Protein AF-A0A1B0EZJ0-F1 (afdb_monomer_lite)

Secondary structure (DSSP, 8-state):
-HHHHHHHHS-GGG-S-----SSHHHHHHHHHHHHHHHHHHHS------------PPP------------------

InterPro domains:
  IPR027417 P-loop containing nucleoside triphosphate hydrolase [G3DSA:3.40.50.300] (1-54)
  IPR027417 P-loop containing nucleoside triphosphate hydrolase [SSF52540] (1-42)

Structure (mmCIF, N/CA/C/O backbone):
data_AF-A0A1B0EZJ0-F1
#
_entry.id   AF-A0A1B0EZJ0-F1
#
loop_
_atom_site.group_PDB
_atom_site.id
_atom_site.type_symbol
_atom_site.label_atom_id
_atom_site.label_alt_id
_atom_site.label_comp_id
_atom_site.label_asym_id
_atom_site.label_entity_id
_atom_site.label_seq_id
_atom_site.pdbx_PDB_ins_code
_atom_site.Cartn_x
_atom_site.Cartn_y
_atom_site.Cartn_z
_atom_site.occupancy
_atom_site.B_iso_or_equiv
_atom_site.auth_seq_id
_atom_site.auth_comp_id
_atom_site.auth_asym_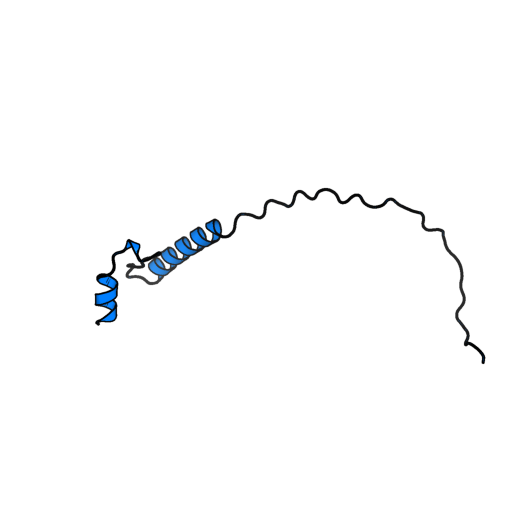id
_atom_site.auth_atom_id
_atom_site.pdbx_PDB_model_num
ATOM 1 N N . MET A 1 1 ? 13.754 -2.006 -21.143 1.00 59.16 1 MET A N 1
ATOM 2 C CA . MET A 1 1 ? 12.936 -1.978 -19.913 1.00 59.16 1 MET A CA 1
ATOM 3 C C . MET A 1 1 ? 11.523 -2.521 -20.162 1.00 59.16 1 MET A C 1
ATOM 5 O O . MET A 1 1 ? 10.571 -2.042 -19.571 1.00 59.16 1 MET A O 1
ATOM 9 N N . VAL A 1 2 ? 11.363 -3.591 -20.950 1.00 75.44 2 VAL A N 1
ATOM 10 C CA . VAL A 1 2 ? 10.026 -3.996 -21.434 1.00 75.44 2 VAL A CA 1
ATOM 11 C C . VA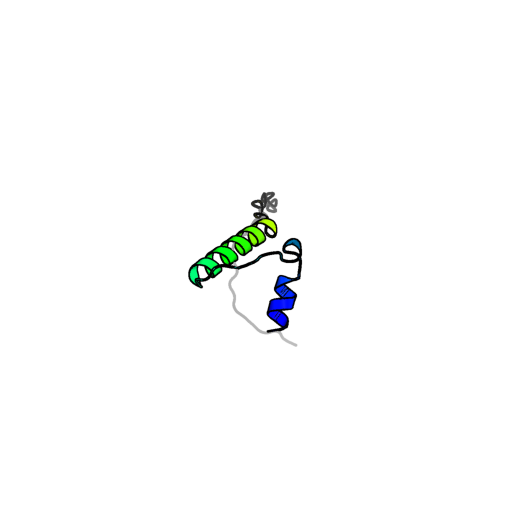L A 1 2 ? 9.100 -4.493 -20.314 1.00 75.44 2 VAL A C 1
ATOM 13 O O . VAL A 1 2 ? 7.891 -4.316 -20.388 1.00 75.44 2 VAL A O 1
ATOM 16 N N . ALA A 1 3 ? 9.648 -5.108 -19.262 1.00 74.50 3 ALA A N 1
ATOM 17 C CA . ALA A 1 3 ? 8.847 -5.617 -18.149 1.00 74.50 3 ALA A CA 1
ATOM 18 C C . ALA A 1 3 ? 8.210 -4.493 -17.311 1.00 74.50 3 ALA A C 1
ATOM 20 O O . ALA A 1 3 ? 7.036 -4.592 -16.976 1.00 74.50 3 ALA A O 1
ATOM 21 N N . ALA A 1 4 ? 8.947 -3.412 -17.038 1.00 75.94 4 ALA A N 1
ATOM 22 C CA . ALA A 1 4 ? 8.423 -2.258 -16.304 1.00 75.94 4 ALA A CA 1
ATOM 23 C C . ALA A 1 4 ? 7.324 -1.542 -17.104 1.00 75.94 4 ALA A C 1
ATOM 25 O O . ALA A 1 4 ? 6.272 -1.213 -16.567 1.00 75.94 4 ALA A O 1
ATOM 26 N N . GLU A 1 5 ? 7.528 -1.389 -18.415 1.00 77.44 5 GLU A N 1
ATOM 27 C CA . GLU A 1 5 ? 6.537 -0.792 -19.315 1.00 77.44 5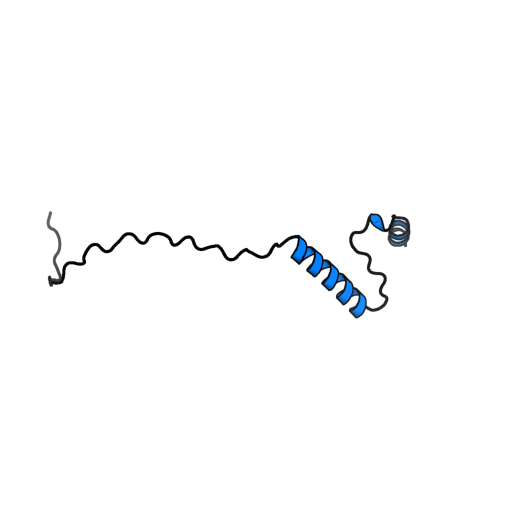 GLU A CA 1
ATOM 28 C C . GLU A 1 5 ? 5.254 -1.627 -19.392 1.00 77.44 5 GLU A C 1
ATOM 30 O O . GLU A 1 5 ? 4.160 -1.075 -19.431 1.00 77.44 5 GLU A O 1
ATOM 35 N N . LYS A 1 6 ? 5.374 -2.960 -19.379 1.00 80.94 6 LYS A N 1
ATOM 36 C CA . LYS A 1 6 ? 4.217 -3.863 -19.353 1.00 80.94 6 LYS A CA 1
ATOM 37 C C . LYS A 1 6 ? 3.485 -3.842 -18.015 1.00 80.94 6 LYS A C 1
ATOM 39 O O . LYS A 1 6 ? 2.263 -3.880 -18.022 1.00 80.94 6 LYS A O 1
ATOM 44 N N . LEU A 1 7 ? 4.205 -3.756 -16.894 1.00 81.62 7 LEU A N 1
ATOM 45 C CA . LEU A 1 7 ? 3.593 -3.618 -15.569 1.00 81.62 7 LEU A CA 1
ATOM 46 C C . LEU A 1 7 ? 2.817 -2.300 -15.446 1.00 81.62 7 LEU A C 1
ATOM 48 O O . LEU A 1 7 ? 1.685 -2.320 -14.981 1.00 81.62 7 LEU A O 1
ATOM 52 N N . GLY A 1 8 ? 3.365 -1.189 -15.948 1.00 79.19 8 GLY A N 1
ATOM 53 C CA . GLY A 1 8 ? 2.672 0.107 -15.963 1.00 79.19 8 GLY A CA 1
ATOM 54 C C . GLY A 1 8 ? 1.471 0.184 -16.916 1.00 79.19 8 GLY A C 1
ATOM 55 O O . GLY A 1 8 ? 0.665 1.102 -16.809 1.00 79.19 8 GLY A O 1
ATOM 56 N N . GLN A 1 9 ? 1.337 -0.761 -17.852 1.00 85.94 9 GLN A N 1
ATOM 57 C CA . GLN A 1 9 ? 0.169 -0.878 -18.736 1.00 85.94 9 GLN A CA 1
ATOM 58 C C . GLN A 1 9 ? -0.961 -1.716 -18.127 1.00 85.94 9 GLN A C 1
ATOM 60 O O . GLN A 1 9 ? -2.079 -1.693 -18.646 1.00 85.94 9 GLN A O 1
ATOM 65 N N . CYS A 1 10 ? -0.689 -2.468 -17.060 1.00 86.50 10 CYS A N 1
ATOM 66 C CA . CYS A 1 10 ? -1.723 -3.203 -16.350 1.00 86.50 10 CYS A CA 1
ATOM 67 C C . CYS A 1 10 ? -2.569 -2.232 -15.514 1.00 86.50 10 CYS A C 1
ATOM 69 O O . CYS A 1 10 ? -2.023 -1.310 -14.903 1.00 86.50 10 CYS A O 1
ATOM 71 N N . PRO A 1 11 ? -3.895 -2.427 -15.453 1.00 89.94 11 PRO A N 1
ATOM 72 C CA . PRO A 1 11 ? -4.735 -1.613 -14.593 1.00 89.94 11 PRO A CA 1
ATOM 73 C C . PRO A 1 11 ? -4.367 -1.862 -13.117 1.00 89.94 11 PRO A C 1
ATOM 75 O O . PRO A 1 11 ? -4.070 -3.002 -12.747 1.00 89.94 11 PRO A O 1
ATOM 78 N N . PRO A 1 12 ? -4.390 -0.825 -12.259 1.00 84.56 12 PRO A N 1
ATOM 79 C CA . PRO A 1 12 ? -3.931 -0.925 -10.873 1.00 84.56 12 PRO A CA 1
ATOM 80 C C . PRO A 1 12 ? -4.756 -1.911 -10.036 1.00 84.56 12 PRO A C 1
ATOM 82 O O . PRO A 1 12 ? -4.231 -2.518 -9.115 1.00 84.56 12 PRO A O 1
ATOM 85 N N . GLU A 1 13 ? -6.020 -2.135 -10.401 1.00 88.31 13 GLU A N 1
ATOM 86 C CA . GLU A 1 13 ? -6.914 -3.128 -9.782 1.00 88.31 13 GLU A CA 1
ATOM 87 C C . GLU A 1 13 ? -6.440 -4.583 -9.929 1.00 88.31 13 GLU A C 1
ATOM 89 O O . GLU A 1 13 ? -6.953 -5.470 -9.254 1.00 88.31 13 GLU A O 1
ATOM 94 N N . MET A 1 14 ? -5.478 -4.841 -10.820 1.00 90.31 14 MET A N 1
ATOM 95 C CA . MET A 1 14 ? -4.877 -6.161 -10.994 1.00 90.31 14 MET A CA 1
ATOM 96 C C . MET A 1 14 ? -3.812 -6.464 -9.930 1.00 90.31 14 MET A C 1
ATOM 98 O O . MET A 1 14 ? -3.369 -7.607 -9.821 1.00 90.31 14 MET A O 1
ATOM 102 N N . PHE A 1 15 ? -3.389 -5.453 -9.171 1.00 91.12 15 PHE A N 1
ATOM 103 C CA . PHE A 1 15 ? -2.388 -5.576 -8.124 1.00 91.12 15 PHE A CA 1
ATOM 104 C C . PHE A 1 15 ? -3.047 -5.423 -6.754 1.00 91.12 15 PHE A C 1
ATOM 106 O O . PHE A 1 15 ? -3.712 -4.431 -6.473 1.00 91.12 15 PHE A O 1
ATOM 113 N N . ASP A 1 16 ? -2.820 -6.402 -5.885 1.00 91.75 16 ASP A N 1
ATOM 114 C CA . ASP A 1 16 ? -3.316 -6.390 -4.508 1.00 91.75 16 ASP A CA 1
ATOM 115 C C . ASP A 1 16 ? -2.620 -5.337 -3.627 1.00 91.75 16 ASP A C 1
ATOM 117 O O . ASP A 1 16 ? -3.216 -4.809 -2.689 1.00 91.75 16 ASP A O 1
ATOM 121 N N . VAL A 1 17 ? -1.360 -5.023 -3.942 1.00 93.19 17 VAL A N 1
ATOM 122 C CA . VAL A 1 17 ? -0.553 -3.978 -3.303 1.00 93.19 17 VAL A CA 1
ATOM 123 C C . VAL A 1 17 ? 0.398 -3.378 -4.342 1.00 93.19 17 VAL A C 1
ATOM 125 O O . VAL A 1 17 ? 0.982 -4.105 -5.150 1.00 93.19 17 VAL A O 1
ATOM 128 N N . ILE A 1 18 ? 0.544 -2.053 -4.338 1.00 93.94 18 ILE A N 1
ATOM 129 C CA . ILE A 1 18 ? 1.454 -1.304 -5.216 1.00 93.94 18 ILE A CA 1
ATOM 130 C C . ILE A 1 18 ? 2.358 -0.465 -4.317 1.00 93.94 18 ILE A C 1
ATOM 132 O O . ILE A 1 18 ? 1.852 0.290 -3.494 1.00 93.94 18 ILE A O 1
ATOM 136 N N . LEU A 1 19 ? 3.672 -0.601 -4.493 1.00 94.31 19 LEU A N 1
ATOM 137 C CA . LEU A 1 19 ? 4.681 0.197 -3.798 1.00 94.31 19 LEU A CA 1
ATOM 138 C C . LEU A 1 19 ? 5.301 1.167 -4.812 1.00 94.31 19 LEU A C 1
ATOM 140 O O . LEU A 1 19 ? 6.004 0.729 -5.724 1.00 94.31 19 LEU A O 1
ATOM 144 N N . ASP A 1 20 ? 5.007 2.456 -4.676 1.00 93.19 20 ASP A N 1
ATOM 145 C CA . ASP A 1 20 ? 5.531 3.558 -5.506 1.00 93.19 20 ASP A CA 1
ATOM 146 C C . ASP A 1 20 ? 6.502 4.458 -4.711 1.00 93.19 20 ASP A C 1
ATOM 148 O O . ASP A 1 20 ? 7.034 5.454 -5.201 1.00 93.19 20 ASP A O 1
ATOM 152 N N . GLU A 1 21 ? 6.755 4.101 -3.453 1.00 95.88 21 GLU A N 1
ATOM 153 C CA . GLU A 1 21 ? 7.599 4.840 -2.530 1.00 95.88 21 GLU A CA 1
ATOM 154 C C . GLU A 1 21 ? 9.069 4.828 -2.985 1.00 95.88 21 GLU A C 1
ATOM 156 O O . GLU A 1 21 ? 9.668 3.787 -3.257 1.00 95.88 21 GLU A O 1
ATOM 161 N N . ASN A 1 22 ? 9.683 6.013 -3.040 1.00 92.50 22 ASN A N 1
ATOM 162 C CA . ASN A 1 22 ? 11.069 6.173 -3.492 1.00 92.50 22 ASN A CA 1
ATOM 163 C C . ASN A 1 22 ? 12.111 5.786 -2.422 1.00 92.50 22 ASN A C 1
ATOM 165 O O . ASN A 1 22 ? 13.283 5.586 -2.739 1.00 92.50 22 ASN A O 1
ATOM 169 N N . GLN A 1 23 ? 11.700 5.701 -1.156 1.00 95.50 23 GLN A N 1
ATOM 170 C CA . GLN A 1 23 ? 12.543 5.296 -0.034 1.00 95.50 23 GLN A CA 1
ATOM 171 C C . GLN A 1 23 ? 12.210 3.866 0.382 1.00 95.50 23 GLN A C 1
ATOM 173 O O . GLN A 1 23 ? 11.044 3.471 0.421 1.00 95.50 23 GLN A O 1
ATOM 178 N N . LEU A 1 24 ? 13.242 3.097 0.731 1.00 94.69 24 LEU A N 1
ATOM 179 C CA . LEU A 1 24 ? 13.079 1.696 1.112 1.00 94.69 24 LEU A CA 1
ATOM 180 C C . LEU A 1 24 ? 12.239 1.559 2.386 1.00 94.69 24 LEU A C 1
ATOM 182 O O . LEU A 1 24 ? 11.420 0.653 2.486 1.00 94.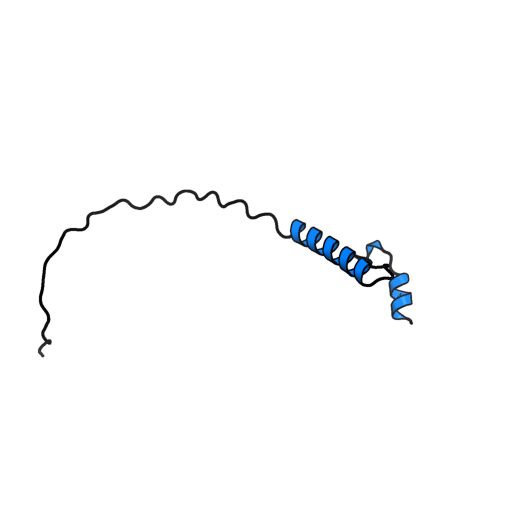69 24 LEU A O 1
ATOM 186 N N . GLU A 1 25 ? 12.462 2.442 3.351 1.00 96.38 25 GLU A N 1
ATOM 187 C CA . GLU A 1 25 ? 11.815 2.439 4.656 1.00 96.38 25 GLU A CA 1
ATOM 188 C C . GLU A 1 25 ? 10.305 2.667 4.536 1.00 96.38 25 GLU A C 1
ATOM 190 O O . GLU A 1 25 ? 9.541 1.898 5.115 1.00 96.38 25 GLU A O 1
ATOM 195 N N . ASP A 1 26 ? 9.887 3.636 3.716 1.00 95.88 26 ASP A N 1
ATOM 196 C CA . ASP A 1 26 ? 8.472 3.915 3.444 1.00 95.88 26 ASP A CA 1
ATOM 197 C C . ASP A 1 26 ? 7.804 2.728 2.721 1.00 95.88 26 ASP A C 1
ATOM 199 O O . ASP A 1 26 ? 6.737 2.272 3.129 1.00 95.88 26 ASP A O 1
ATOM 203 N N . ALA A 1 27 ? 8.480 2.138 1.722 1.00 95.69 27 ALA A N 1
ATOM 204 C CA . ALA A 1 27 ? 7.984 0.941 1.031 1.00 95.69 27 ALA A CA 1
ATOM 205 C C . ALA A 1 27 ? 7.844 -0.268 1.973 1.00 95.69 27 ALA A C 1
ATOM 207 O O . ALA A 1 27 ? 6.923 -1.079 1.843 1.00 95.69 27 ALA A O 1
ATOM 208 N N . CYS A 1 28 ? 8.776 -0.410 2.922 1.00 96.69 28 CYS A N 1
ATOM 209 C CA . CYS A 1 28 ? 8.749 -1.473 3.923 1.00 96.69 28 CYS A CA 1
ATOM 210 C C . CYS A 1 28 ? 7.602 -1.293 4.920 1.00 96.69 28 CYS A C 1
ATOM 212 O O . CYS A 1 28 ? 6.972 -2.282 5.293 1.00 96.69 28 CYS A O 1
ATOM 214 N N . GLU A 1 29 ? 7.335 -0.062 5.356 1.00 96.94 29 GLU A N 1
ATOM 215 C CA . GLU A 1 29 ? 6.215 0.238 6.248 1.00 96.94 29 GLU A CA 1
ATOM 216 C C . GLU A 1 29 ? 4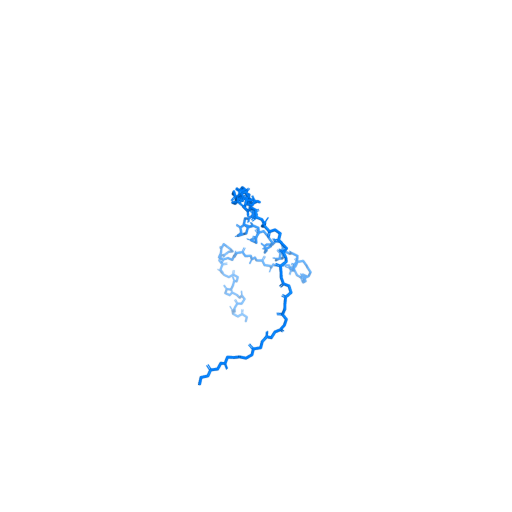.881 -0.090 5.567 1.00 96.94 29 GLU A C 1
ATOM 218 O O . GLU A 1 29 ? 4.096 -0.878 6.098 1.00 96.94 29 GLU A O 1
ATOM 223 N N . HIS A 1 30 ? 4.689 0.379 4.334 1.00 96.62 30 HIS A N 1
ATOM 224 C CA . HIS A 1 30 ? 3.462 0.154 3.576 1.00 96.62 30 HIS A CA 1
ATOM 225 C C . HIS A 1 30 ? 3.158 -1.339 3.361 1.00 96.62 30 HIS A C 1
ATOM 227 O O . HIS A 1 30 ? 2.042 -1.799 3.627 1.00 96.62 30 HIS A O 1
ATOM 233 N N . ILE A 1 31 ? 4.146 -2.140 2.940 1.00 96.69 31 ILE A N 1
ATOM 234 C CA . ILE A 1 31 ? 3.920 -3.582 2.762 1.00 96.69 31 ILE A CA 1
ATOM 235 C C . ILE A 1 31 ? 3.691 -4.305 4.097 1.00 96.69 31 ILE A C 1
ATOM 237 O O . ILE A 1 31 ? 2.913 -5.259 4.147 1.00 96.69 31 ILE A O 1
ATOM 241 N N . ALA A 1 32 ? 4.327 -3.865 5.187 1.00 95.81 32 ALA A N 1
ATOM 242 C CA . ALA A 1 32 ? 4.124 -4.456 6.506 1.00 95.81 32 ALA A CA 1
ATOM 243 C C . ALA A 1 32 ? 2.691 -4.229 7.011 1.00 95.81 32 ALA A C 1
ATOM 245 O O . ALA A 1 32 ? 2.056 -5.173 7.487 1.00 95.81 32 ALA A O 1
ATOM 246 N N . GLU A 1 33 ? 2.160 -3.015 6.858 1.00 95.88 33 GLU A N 1
ATOM 247 C CA . GLU A 1 33 ? 0.775 -2.696 7.214 1.00 95.88 33 GLU A CA 1
ATOM 248 C C . GLU A 1 33 ? -0.227 -3.502 6.382 1.00 95.88 33 GLU A C 1
ATOM 250 O O . GLU A 1 33 ? -1.164 -4.089 6.933 1.00 95.88 33 GLU A O 1
ATOM 255 N N . TYR A 1 34 ? 0.004 -3.593 5.068 1.00 96.69 34 TYR A N 1
ATOM 256 C CA . TYR A 1 34 ? -0.827 -4.390 4.170 1.00 96.69 34 TYR A CA 1
ATOM 257 C C . TYR A 1 34 ? -0.880 -5.864 4.604 1.00 96.69 34 TYR A C 1
ATOM 259 O O . TYR A 1 34 ? -1.958 -6.453 4.733 1.00 96.69 34 TYR A O 1
ATOM 267 N N . LEU A 1 35 ? 0.283 -6.463 4.878 1.00 96.38 35 LEU A N 1
ATOM 268 C CA . LEU A 1 35 ? 0.375 -7.864 5.283 1.00 96.38 35 LEU A CA 1
ATOM 269 C C . LEU A 1 35 ? -0.230 -8.114 6.665 1.00 96.38 35 LEU A C 1
ATOM 271 O O . LEU A 1 35 ? -0.858 -9.154 6.856 1.00 96.38 35 LEU A O 1
ATOM 275 N N . GLU A 1 36 ? -0.096 -7.186 7.614 1.00 94.06 36 GLU A N 1
ATOM 276 C CA . GLU A 1 36 ? -0.728 -7.323 8.930 1.00 94.06 36 GLU A CA 1
ATOM 277 C C . GLU A 1 36 ? -2.256 -7.230 8.816 1.00 94.06 36 GLU A C 1
ATOM 279 O O . GLU A 1 36 ? -2.973 -8.048 9.396 1.00 94.06 36 GLU A O 1
ATOM 284 N N . ALA A 1 37 ? -2.790 -6.312 8.005 1.00 93.06 37 ALA A N 1
ATOM 285 C CA . ALA A 1 37 ? -4.226 -6.251 7.732 1.00 93.06 37 ALA A CA 1
ATOM 286 C C . ALA A 1 37 ? -4.735 -7.554 7.087 1.00 93.06 37 ALA A C 1
ATOM 288 O O . ALA A 1 37 ? -5.741 -8.124 7.528 1.00 93.06 37 ALA A O 1
ATOM 289 N N . TYR A 1 38 ? -4.003 -8.073 6.098 1.00 95.06 38 TYR A N 1
ATOM 290 C CA . TYR A 1 38 ? -4.306 -9.352 5.460 1.00 95.06 38 TYR A CA 1
ATOM 291 C C . TYR A 1 38 ? -4.242 -10.522 6.454 1.00 95.06 38 TYR A C 1
ATOM 293 O O . TYR A 1 38 ? -5.114 -11.398 6.475 1.00 95.06 38 TYR A O 1
ATOM 301 N N . TRP A 1 39 ? -3.244 -10.524 7.337 1.00 93.31 39 TRP A N 1
ATOM 302 C CA . TRP A 1 39 ? -3.090 -11.525 8.385 1.00 93.31 39 TRP A CA 1
ATOM 303 C C . TRP A 1 39 ? -4.286 -11.526 9.337 1.00 93.31 39 TRP A C 1
ATOM 305 O O . TRP A 1 39 ? -4.869 -12.578 9.592 1.00 93.31 39 TRP A O 1
ATOM 315 N N . ARG A 1 40 ? -4.718 -10.351 9.809 1.00 90.56 40 ARG A N 1
ATOM 316 C CA . ARG A 1 40 ? -5.890 -10.208 10.690 1.00 90.56 40 ARG A CA 1
ATOM 317 C C . ARG A 1 40 ? -7.185 -10.656 10.019 1.00 90.56 40 ARG A C 1
ATOM 319 O O . ARG A 1 40 ? -8.028 -11.253 10.685 1.00 90.56 40 ARG A O 1
ATOM 326 N N . ALA A 1 41 ? -7.338 -10.399 8.720 1.00 91.44 41 ALA A N 1
ATOM 327 C CA . ALA A 1 41 ? -8.498 -10.842 7.951 1.00 91.44 41 ALA A CA 1
ATOM 328 C C . ALA A 1 41 ? -8.538 -12.371 7.775 1.00 91.44 41 ALA A C 1
ATOM 330 O O . ALA A 1 41 ? -9.611 -12.974 7.808 1.00 91.44 41 ALA A O 1
ATOM 331 N N . THR A 1 42 ? -7.374 -13.006 7.618 1.00 92.75 42 THR A N 1
ATOM 332 C CA . THR A 1 42 ? -7.253 -14.457 7.399 1.00 92.75 42 THR A CA 1
ATOM 333 C C . THR A 1 42 ? -7.176 -15.273 8.693 1.00 92.75 42 THR A C 1
ATOM 335 O O . THR A 1 42 ? -7.516 -16.456 8.688 1.00 92.75 42 THR A O 1
ATOM 338 N N . HIS A 1 43 ? -6.795 -14.652 9.812 1.00 90.88 43 HIS A N 1
ATOM 339 C CA . HIS A 1 43 ? -6.644 -15.292 11.120 1.00 90.88 43 HIS A CA 1
ATOM 340 C C . HIS A 1 43 ? -7.618 -14.682 12.136 1.00 90.88 43 HIS A C 1
ATOM 342 O O . HIS A 1 43 ? -7.227 -13.822 12.935 1.00 90.88 43 HIS A O 1
ATOM 348 N N . PRO A 1 44 ? -8.893 -15.126 12.153 1.00 82.06 44 PRO A N 1
ATOM 349 C CA . PRO A 1 44 ? -9.834 -14.682 13.168 1.00 82.06 44 PRO A CA 1
ATOM 350 C C . PRO A 1 44 ? -9.292 -15.038 14.559 1.00 82.06 44 PRO A C 1
ATOM 352 O O . PRO A 1 44 ? -8.712 -16.116 14.735 1.00 82.06 44 PRO A O 1
ATOM 355 N N . PRO A 1 45 ? -9.482 -14.169 15.568 1.00 77.56 45 PRO A N 1
ATOM 356 C CA . PRO A 1 45 ? -9.031 -14.464 16.918 1.00 77.56 45 PRO A CA 1
ATOM 357 C C . PRO A 1 45 ? -9.648 -15.791 17.356 1.00 77.56 45 PRO A C 1
ATOM 359 O O . PRO A 1 45 ? -10.869 -15.969 17.261 1.00 77.56 45 PRO A O 1
ATOM 362 N N . GLN A 1 46 ? -8.816 -16.730 17.825 1.00 67.31 46 GLN A N 1
ATOM 363 C CA . GLN A 1 46 ? -9.325 -17.922 18.493 1.00 67.31 46 GLN A CA 1
ATOM 364 C C . GLN A 1 46 ? -10.236 -17.432 19.612 1.00 67.31 46 GLN A C 1
ATOM 366 O O . GLN A 1 46 ? -9.770 -16.862 20.600 1.00 67.31 46 GLN A O 1
ATOM 371 N N . ARG A 1 47 ? -11.549 -17.633 19.449 1.00 66.56 47 ARG A N 1
ATOM 372 C CA . ARG A 1 47 ? -12.479 -17.494 20.566 1.00 66.56 47 ARG A CA 1
ATOM 373 C C . ARG A 1 47 ? -11.879 -18.329 21.692 1.00 66.56 47 ARG A C 1
ATOM 375 O O . ARG A 1 47 ? -11.520 -19.478 21.408 1.00 66.56 47 ARG A O 1
ATOM 382 N N . PRO A 1 48 ? -11.718 -17.791 22.916 1.00 63.97 48 PRO A N 1
ATOM 383 C CA . PRO A 1 48 ? -11.299 -18.620 24.028 1.00 63.97 48 PRO A CA 1
ATOM 384 C C . PRO A 1 48 ? -12.277 -19.781 24.038 1.00 63.97 48 PRO A C 1
ATOM 386 O O . PRO A 1 48 ? -13.487 -19.572 24.133 1.00 63.97 48 PRO A O 1
ATOM 389 N N . ASN A 1 49 ? -11.747 -20.976 23.783 1.00 56.50 49 ASN A N 1
ATOM 390 C CA . ASN A 1 49 ? -12.494 -22.211 23.835 1.00 56.50 49 ASN A CA 1
ATOM 391 C C . ASN A 1 49 ? -13.267 -22.143 25.148 1.00 56.50 49 ASN A C 1
ATOM 393 O O . ASN A 1 49 ? -12.646 -22.132 26.211 1.00 56.50 49 ASN A O 1
ATOM 397 N N . THR A 1 50 ? -14.589 -21.975 25.084 1.00 57.94 50 THR A N 1
ATOM 398 C CA . THR A 1 50 ? -15.455 -22.195 26.233 1.00 57.94 50 THR A CA 1
ATOM 399 C C . THR A 1 50 ? -15.179 -23.629 26.614 1.00 57.94 50 THR A C 1
ATOM 401 O O . THR A 1 50 ? -15.687 -24.546 25.973 1.00 57.94 50 THR A O 1
ATOM 404 N N . GLN A 1 51 ? -14.268 -23.806 27.571 1.00 56.03 51 GLN A N 1
ATOM 405 C CA . GLN A 1 51 ? -13.929 -25.086 28.147 1.00 56.03 51 GLN A CA 1
ATOM 406 C C . GLN A 1 51 ? -15.223 -25.557 28.784 1.00 56.03 51 GLN A C 1
ATOM 408 O O . GLN A 1 51 ? -15.548 -25.182 29.906 1.00 56.03 51 GLN A O 1
ATOM 413 N N . VAL A 1 52 ? -16.017 -26.306 28.022 1.00 63.34 52 VAL A N 1
ATOM 414 C CA . VAL A 1 52 ? -17.096 -27.100 28.581 1.00 63.34 52 VAL A CA 1
ATOM 415 C C . VAL A 1 52 ? -16.381 -27.979 29.603 1.00 63.34 52 VAL A C 1
ATOM 417 O O . VAL A 1 52 ? -15.492 -28.735 29.192 1.00 63.34 52 VAL A O 1
ATOM 420 N N . PRO A 1 53 ? -16.640 -27.821 30.915 1.00 60.00 53 PRO A N 1
ATOM 421 C CA . PRO A 1 53 ? -15.923 -28.577 31.922 1.00 60.00 53 PRO A CA 1
ATOM 422 C C . PRO A 1 53 ? -16.136 -30.045 31.593 1.00 60.00 53 PRO A C 1
ATOM 424 O O . PRO A 1 53 ? -17.271 -30.522 31.578 1.00 60.00 53 PRO A O 1
ATOM 427 N N . ARG A 1 54 ? -15.058 -30.751 31.248 1.00 59.84 54 ARG A N 1
ATOM 428 C CA . ARG A 1 54 ? -15.134 -32.194 31.074 1.00 59.84 54 ARG A CA 1
ATOM 429 C C . ARG A 1 54 ? -15.535 -32.749 32.440 1.00 59.84 54 ARG A C 1
ATOM 431 O O . ARG A 1 54 ? -14.786 -32.506 33.387 1.00 59.84 54 ARG A O 1
ATOM 438 N N . PRO A 1 55 ? -16.693 -33.420 32.588 1.00 57.12 55 PRO A N 1
ATOM 439 C CA . PRO A 1 55 ? -17.052 -34.005 33.868 1.00 57.12 55 PRO A CA 1
ATOM 440 C C . PRO A 1 55 ? -15.942 -34.988 34.240 1.00 57.12 55 PRO A C 1
ATOM 442 O O . PRO A 1 55 ? -15.690 -35.955 33.518 1.00 57.12 55 PRO A O 1
ATOM 445 N N . LEU A 1 56 ? -15.215 -34.668 35.311 1.00 58.41 56 LEU A N 1
ATOM 446 C CA . LEU A 1 56 ? -14.256 -35.576 35.918 1.00 58.41 56 LEU A CA 1
ATOM 447 C C . LEU A 1 56 ? -15.046 -36.812 36.364 1.00 58.41 56 LEU A C 1
ATOM 449 O O . LEU A 1 56 ? -16.002 -36.643 37.127 1.00 58.41 56 LEU A O 1
ATOM 453 N N . PRO A 1 57 ? -14.710 -38.031 35.906 1.00 53.78 57 PRO A N 1
ATOM 454 C CA . PRO A 1 57 ? -15.238 -39.216 36.549 1.00 53.78 57 PRO A CA 1
ATOM 455 C C . PRO A 1 57 ? -14.759 -39.197 38.002 1.00 53.78 57 PRO A C 1
ATOM 457 O O . PRO A 1 57 ? -13.568 -39.063 38.289 1.00 53.78 57 PRO A O 1
ATOM 460 N N . SER A 1 58 ? -15.746 -39.213 38.889 1.00 51.59 58 SER A N 1
ATOM 461 C CA . SER A 1 58 ? -15.630 -39.177 40.334 1.00 51.59 58 SER A CA 1
ATOM 462 C C . SER A 1 58 ? -14.604 -40.169 40.872 1.00 51.59 58 SER A C 1
ATOM 464 O O . SER A 1 58 ? -14.409 -41.251 40.327 1.00 51.59 58 SER A O 1
ATOM 466 N N . GLN A 1 59 ? -14.007 -39.768 41.994 1.00 57.75 59 GLN A N 1
ATOM 467 C CA . GLN A 1 59 ? -13.354 -40.627 42.975 1.00 57.75 59 GLN A CA 1
ATOM 468 C C . GLN A 1 59 ? -13.978 -42.030 43.023 1.00 57.75 59 GLN A C 1
ATOM 470 O O . GLN A 1 59 ? -15.135 -42.162 43.413 1.00 57.75 59 GLN A O 1
ATOM 475 N N . GLU A 1 60 ? -13.184 -43.063 42.763 1.00 44.34 60 GLU A N 1
ATOM 476 C CA . GLU A 1 60 ? -13.349 -44.328 43.472 1.00 44.34 60 GLU A CA 1
ATOM 477 C C . GLU A 1 60 ? -12.020 -44.693 44.133 1.00 44.34 60 GLU A C 1
ATOM 479 O O . GLU A 1 60 ? -10.999 -44.920 43.490 1.00 44.34 60 GLU A O 1
ATOM 484 N N . ALA A 1 61 ? -12.084 -44.581 45.459 1.00 45.31 61 ALA A N 1
ATOM 485 C CA . ALA A 1 61 ? -11.196 -45.023 46.519 1.00 45.31 61 ALA A CA 1
ATOM 486 C C . ALA A 1 61 ? -9.892 -45.735 46.123 1.00 45.31 61 ALA A C 1
ATOM 488 O O . ALA A 1 61 ? -9.887 -46.877 45.673 1.00 45.31 61 ALA A O 1
ATOM 489 N N . SER A 1 62 ? -8.774 -45.120 46.510 1.00 50.12 62 SER A N 1
ATOM 490 C CA . SER A 1 62 ? -7.600 -45.867 46.959 1.00 50.12 62 SER A CA 1
ATOM 491 C C . SER A 1 62 ? -7.972 -46.715 48.181 1.00 50.12 62 SER A C 1
ATOM 493 O O . SER A 1 62 ? -8.424 -46.139 49.176 1.00 50.12 62 SER A O 1
ATOM 495 N N . PRO A 1 63 ? -7.707 -48.031 48.205 1.00 46.53 63 PRO A N 1
ATOM 496 C CA . PRO A 1 63 ? -7.448 -48.717 49.448 1.00 46.53 63 PRO A CA 1
ATOM 497 C C . PRO A 1 63 ? -5.936 -48.755 49.694 1.00 46.53 63 PRO A C 1
ATOM 499 O O . PRO A 1 63 ? -5.124 -49.089 48.833 1.00 46.53 63 PRO A O 1
ATOM 502 N N . SER A 1 64 ? -5.605 -48.324 50.903 1.00 45.16 64 SER A N 1
ATOM 503 C CA . SER A 1 64 ? -4.352 -48.444 51.631 1.00 45.16 64 SER A CA 1
ATOM 504 C C . SER A 1 64 ? -3.464 -49.644 51.293 1.00 45.16 64 SER A C 1
ATOM 506 O O . SER A 1 64 ? -3.939 -50.767 51.197 1.00 45.16 64 SER A O 1
ATOM 508 N N . ALA A 1 65 ? -2.164 -49.342 51.276 1.00 47.09 65 ALA A N 1
ATOM 509 C CA . ALA A 1 65 ? -1.101 -49.953 52.07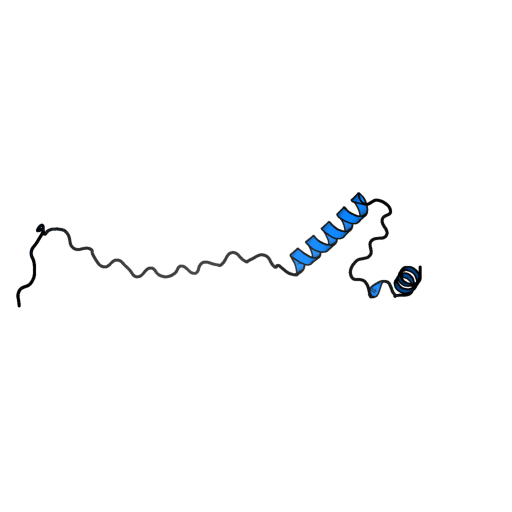8 1.00 47.09 65 ALA A CA 1
ATOM 510 C C . ALA A 1 65 ? -0.907 -51.482 52.087 1.00 47.09 65 ALA A C 1
ATOM 512 O O . ALA A 1 65 ? -1.823 -52.265 52.297 1.00 47.09 65 ALA A O 1
ATOM 513 N N . ASP A 1 66 ? 0.384 -51.822 52.095 1.00 49.88 66 ASP A N 1
ATOM 514 C CA . ASP A 1 66 ? 0.965 -53.031 52.684 1.00 49.88 66 ASP A CA 1
ATOM 515 C C . ASP A 1 66 ? 0.999 -54.289 51.802 1.00 49.88 66 ASP A C 1
ATOM 517 O O . ASP A 1 66 ? 0.088 -55.112 51.787 1.00 49.88 66 ASP A O 1
ATOM 521 N N . GLN A 1 67 ? 2.127 -54.472 51.106 1.00 44.91 67 GLN A N 1
ATOM 522 C CA . GLN A 1 67 ? 2.967 -55.641 51.378 1.00 44.91 67 GLN A CA 1
ATOM 523 C C . GLN A 1 67 ? 4.348 -55.521 50.724 1.00 44.91 67 GLN A C 1
ATOM 525 O O . GLN A 1 67 ? 4.527 -55.491 49.508 1.00 44.91 67 GLN A O 1
ATOM 530 N N . SER A 1 68 ? 5.336 -55.446 51.602 1.00 49.44 68 SER A N 1
ATOM 531 C CA . SER A 1 68 ? 6.707 -55.899 51.422 1.00 49.44 68 SER A CA 1
ATOM 532 C C . SER A 1 68 ? 6.784 -57.276 50.745 1.00 49.44 68 SER A C 1
ATOM 534 O O . SER A 1 68 ? 6.033 -58.166 51.116 1.00 49.44 68 SER A O 1
ATOM 536 N N . HIS A 1 69 ? 7.719 -57.461 49.801 1.00 48.66 69 HIS A N 1
ATOM 537 C CA . HIS A 1 69 ? 8.715 -58.554 49.760 1.00 48.66 69 HIS A CA 1
ATOM 538 C C . HIS A 1 69 ? 9.393 -58.620 48.375 1.00 48.66 69 HIS A C 1
ATOM 540 O O . HIS A 1 69 ? 8.740 -58.783 47.349 1.00 48.66 69 HIS A O 1
ATOM 546 N N . MET A 1 70 ? 10.723 -58.493 48.342 1.00 48.97 70 MET A N 1
ATOM 547 C CA . MET A 1 70 ? 11.542 -58.779 47.161 1.00 48.97 70 MET A CA 1
ATOM 548 C C . MET A 1 70 ? 11.741 -60.305 46.998 1.00 48.97 70 MET A C 1
ATOM 550 O O . MET A 1 70 ? 12.202 -60.941 47.939 1.00 48.97 70 MET A O 1
ATOM 554 N N . GLY A 1 71 ? 11.512 -60.840 45.785 1.00 42.78 71 GLY A N 1
ATOM 555 C CA . GLY A 1 71 ? 11.991 -62.148 45.261 1.00 42.78 71 GLY A CA 1
ATOM 556 C C . GLY A 1 71 ? 11.148 -63.407 45.585 1.00 42.78 71 GLY A C 1
ATOM 557 O O . GLY A 1 71 ? 10.285 -63.316 46.454 1.00 42.78 71 GLY A O 1
ATOM 558 N N . PRO A 1 72 ? 11.387 -64.596 44.955 1.00 55.12 72 PRO A N 1
ATOM 559 C CA . PRO A 1 72 ? 12.308 -64.957 43.858 1.00 55.12 72 PRO A CA 1
ATOM 560 C C . PRO A 1 72 ? 11.658 -65.723 42.652 1.00 55.12 72 PRO A C 1
ATOM 562 O O . PRO A 1 72 ? 10.449 -65.891 42.554 1.00 55.12 72 PRO A O 1
ATOM 565 N N . THR A 1 73 ? 12.527 -66.139 41.722 1.00 49.81 73 THR A N 1
ATOM 566 C CA . THR A 1 73 ? 12.417 -66.877 40.433 1.00 49.81 73 THR A CA 1
ATOM 567 C C . THR A 1 73 ? 11.348 -67.984 40.245 1.00 49.81 73 THR A C 1
ATOM 569 O O . THR A 1 73 ? 11.069 -68.715 41.194 1.00 49.81 73 THR A O 1
ATOM 572 N N . PRO A 1 74 ? 10.856 -68.224 39.003 1.00 56.44 74 PRO A N 1
ATOM 573 C CA . PRO A 1 74 ? 9.943 -69.330 38.676 1.00 56.44 74 PRO A CA 1
ATOM 574 C C . PRO A 1 74 ? 10.664 -70.678 38.403 1.00 56.44 74 PRO A C 1
ATOM 576 O O . PRO A 1 74 ? 11.800 -70.659 37.922 1.00 56.44 74 PRO A O 1
ATOM 579 N N . PRO A 1 75 ? 10.021 -71.839 38.664 1.00 57.53 75 PRO A N 1
ATOM 580 C CA . PRO A 1 75 ? 10.536 -73.173 38.334 1.00 57.53 75 PRO A CA 1
ATOM 581 C C . PRO A 1 75 ? 9.893 -73.765 37.061 1.00 57.53 75 PRO A C 1
ATOM 583 O O . PRO A 1 75 ? 8.777 -73.384 36.701 1.00 57.53 75 PRO A O 1
ATOM 586 N N . GLY A 1 76 ? 10.557 -74.752 36.443 1.00 42.31 76 GLY A N 1
ATOM 587 C CA . GLY A 1 76 ? 9.989 -75.623 35.401 1.00 42.31 76 GLY A CA 1
ATOM 588 C C . GLY A 1 76 ? 10.965 -75.977 34.296 1.00 42.31 76 GLY A C 1
ATOM 589 O O . GLY A 1 76 ? 10.916 -75.283 33.260 1.00 42.31 76 GLY A O 1
#

Radius of gyration: 33.79 Å; chains: 1; bounding box: 30×82×74 Å

Sequence (76 aa):
MVAAEKLGQCPPEMFDVILDENQLEDACEHIAEYLEAYWRATHPPQRPNTQVPRPLPSQEASPSADQSHMGPTPPG

Organism: Phlebotomus papatasi (NCBI:txid29031)

Foldseek 3Di:
DVVVVVVVVDDCVVDLDDQPDPDPVVSVVRVVVSVVVVVCVVDPPPDPPPPPPDPDDDDDDDDDDDDDDDDDDDDD

pLDDT: mean 74.75, std 19.32, range [42.31, 96.94]